Protein AF-Q06809-F1 (afdb_monomer)

Solvent-accessible surface area (backbone atoms only — not comparable to full-atom values): 8700 Å² total; per-residue (Å²): 127,87,72,60,79,66,65,78,68,75,71,48,54,34,44,22,28,33,60,46,56,66,65,49,50,54,52,46,66,70,62,35,82,47,78,56,95,78,33,30,30,42,96,77,25,42,32,38,72,55,97,50,28,38,37,38,25,66,36,66,69,62,54,54,40,42,74,76,67,45,78,57,97,74,68,74,50,72,67,58,52,50,56,10,70,77,20,52,36,21,40,40,42,60,62,70,50,61,28,48,83,75,75,40,62,64,88,44,23,84,33,50,62,39,41,37,38,38,36,33,71,44,82,94,79,40,72,49,75,46,80,46,79,45,49,69,50,78,85,56,72,63,63,61,54,53,25,59,77,69,74,95

Sequence (152 aa):
DPNADTDESPALLISASITDTDTVKVILQAFAEDVTDDIYTIGGNLCYIKDSILYISDNSNVIDSIINGEKPATALSADKVEIAKNNTMALYLEFNSNLSLYGIGDEYTETFESVYITSNILESNHTQMLLKVNMRDKERNSLSIIKSFLGL

Mean predicted aligned error: 15.55 Å

Secondary structure (DSSP, 8-state):
--------S---EEEEEES-HHHHHHHHHHH-SEEETTEEEETTEEEEEETTEEEEES-HHHHHHHHTTPPPSSPPPHHHHHHHHTSSEEEEE---S-GGGGTS-GGGTTTEEEEEEEEEEEGGGEEEEEEEEEESSTTS-HHHHHHHHHT-

Nearest PDB structures (foldseek):
  2p6s-assembly1_H  TM=3.116E-01  e=4.657E+00  Neisseria meningitidis MC58

Organism: Brachyspira hyodysenteriae (NCBI:txid159)

pLDDT: mean 70.02, std 13.59, range [37.56, 95.38]

Structure (mmCIF, N/CA/C/O backbone):
data_AF-Q06809-F1
#
_entry.id   AF-Q06809-F1
#
loop_
_atom_site.group_PDB
_atom_site.id
_atom_site.type_symbol
_atom_site.label_atom_id
_atom_site.label_alt_id
_atom_site.label_comp_id
_atom_site.label_asym_id
_atom_site.label_entity_id
_atom_site.label_seq_id
_atom_site.pdbx_PDB_ins_code
_atom_site.Cartn_x
_atom_site.Cartn_y
_atom_site.Cartn_z
_atom_site.occupancy
_atom_site.B_iso_or_equiv
_atom_site.auth_seq_id
_atom_site.auth_comp_id
_atom_site.auth_asym_id
_atom_site.auth_atom_id
_atom_site.pdbx_PDB_model_num
ATOM 1 N N . ASP A 1 1 ? 10.426 31.603 -14.608 1.00 40.44 1 ASP A N 1
ATOM 2 C CA . ASP A 1 1 ? 9.580 30.412 -14.616 1.00 40.44 1 ASP A CA 1
ATOM 3 C C . ASP A 1 1 ? 9.696 29.765 -13.246 1.00 40.44 1 ASP A C 1
ATOM 5 O O . ASP A 1 1 ? 10.775 29.272 -12.937 1.00 40.44 1 ASP A O 1
ATOM 9 N N . PRO A 1 2 ? 8.682 29.876 -12.376 1.00 37.56 2 PRO A N 1
ATOM 10 C CA . PRO A 1 2 ? 8.487 28.929 -11.298 1.00 37.56 2 PRO A CA 1
ATOM 11 C C . PRO A 1 2 ? 7.980 27.623 -11.927 1.00 37.56 2 PRO A C 1
ATOM 13 O O . PRO A 1 2 ? 6.836 27.234 -11.726 1.00 37.56 2 PRO A O 1
ATOM 16 N N . ASN A 1 3 ? 8.854 26.942 -12.669 1.00 45.47 3 ASN A N 1
ATOM 17 C CA . ASN A 1 3 ? 8.869 25.493 -12.582 1.00 45.47 3 ASN A CA 1
ATOM 18 C C . ASN A 1 3 ? 9.491 25.293 -11.204 1.00 45.47 3 ASN A C 1
ATOM 20 O O . ASN A 1 3 ? 10.702 25.389 -11.051 1.00 45.47 3 ASN A O 1
ATOM 24 N N . ALA A 1 4 ? 8.699 25.400 -10.134 1.00 44.47 4 ALA A N 1
ATOM 25 C CA . ALA A 1 4 ? 8.142 24.199 -9.550 1.00 44.47 4 ALA A CA 1
ATOM 26 C C . ALA A 1 4 ? 9.288 23.198 -9.568 1.00 44.47 4 ALA A C 1
ATOM 28 O O . ALA A 1 4 ? 9.487 22.510 -10.569 1.00 44.47 4 ALA A O 1
ATOM 29 N N . ASP A 1 5 ? 10.081 23.204 -8.495 1.00 42.12 5 ASP A N 1
ATOM 30 C CA . ASP A 1 5 ? 10.584 21.943 -7.980 1.00 42.12 5 ASP A CA 1
ATOM 31 C C . ASP A 1 5 ? 9.345 21.043 -7.945 1.00 42.12 5 ASP A C 1
ATOM 33 O O . ASP A 1 5 ? 8.563 21.052 -6.995 1.00 42.12 5 ASP A O 1
ATOM 37 N N . THR A 1 6 ? 9.050 20.385 -9.067 1.00 46.03 6 THR A N 1
ATOM 38 C CA . THR A 1 6 ? 8.335 19.133 -9.066 1.00 46.03 6 THR A CA 1
ATOM 39 C C . THR A 1 6 ? 9.253 18.317 -8.212 1.00 46.03 6 THR A C 1
ATOM 41 O O . THR A 1 6 ? 10.312 17.934 -8.699 1.00 46.03 6 THR A O 1
ATOM 44 N N . ASP A 1 7 ? 8.928 18.276 -6.923 1.00 46.81 7 ASP A N 1
ATOM 45 C CA . ASP A 1 7 ? 9.652 17.558 -5.899 1.00 46.81 7 ASP A CA 1
ATOM 46 C C . ASP A 1 7 ? 10.060 16.236 -6.547 1.00 46.81 7 ASP A C 1
ATOM 48 O O . ASP A 1 7 ? 9.205 15.407 -6.860 1.00 46.81 7 ASP A O 1
ATOM 52 N N . GLU A 1 8 ? 11.333 16.136 -6.956 1.00 50.59 8 GLU A N 1
ATOM 53 C CA . GLU A 1 8 ? 11.807 15.011 -7.774 1.00 50.59 8 GLU A CA 1
ATOM 54 C C . GLU A 1 8 ? 11.796 13.725 -6.946 1.00 50.59 8 GLU A C 1
ATOM 56 O O . GLU A 1 8 ? 11.998 12.634 -7.484 1.00 50.59 8 GLU A O 1
ATOM 61 N N . SER A 1 9 ? 11.531 13.865 -5.640 1.00 51.50 9 SER A N 1
ATOM 62 C CA . SER A 1 9 ? 11.059 12.821 -4.752 1.00 51.50 9 SER A CA 1
ATOM 63 C C . SER A 1 9 ? 10.025 11.978 -5.498 1.00 51.50 9 SER A C 1
ATOM 65 O O . SER A 1 9 ? 8.928 12.460 -5.803 1.00 51.50 9 SER A O 1
ATOM 67 N N . PRO A 1 10 ? 10.364 10.733 -5.873 1.00 54.19 10 PRO A N 1
ATOM 68 C CA . PRO A 1 10 ? 9.440 9.909 -6.621 1.00 54.19 10 PRO A CA 1
ATOM 69 C C . PRO A 1 10 ? 8.225 9.674 -5.737 1.00 54.19 10 PRO A C 1
ATOM 71 O O . PRO A 1 10 ? 8.335 8.953 -4.752 1.00 54.19 10 PRO A O 1
ATOM 74 N N . ALA A 1 11 ? 7.084 10.260 -6.107 1.00 63.84 11 ALA A N 1
ATOM 75 C CA . ALA A 1 11 ? 5.819 9.951 -5.462 1.00 63.84 11 ALA A CA 1
ATOM 76 C C . ALA A 1 11 ? 5.647 8.430 -5.493 1.00 63.84 11 ALA A C 1
ATOM 78 O O . ALA A 1 11 ? 5.500 7.823 -6.562 1.00 63.84 11 ALA A O 1
ATOM 79 N N . LEU A 1 12 ? 5.745 7.804 -4.328 1.00 69.06 12 LEU A N 1
ATOM 80 C CA . LEU A 1 12 ? 5.556 6.380 -4.193 1.00 69.06 12 LEU A CA 1
ATOM 81 C C . LEU A 1 12 ? 4.052 6.151 -4.235 1.00 69.06 12 LEU A C 1
ATOM 83 O O . LEU A 1 12 ? 3.317 6.695 -3.420 1.00 69.06 12 LEU A O 1
ATOM 87 N N . LEU A 1 13 ? 3.578 5.366 -5.199 1.00 73.44 13 LEU A N 1
ATOM 88 C CA . LEU A 1 13 ? 2.205 4.877 -5.210 1.00 73.44 13 LEU A CA 1
ATOM 89 C C . LEU A 1 13 ? 2.235 3.357 -5.198 1.00 73.44 13 LEU A C 1
ATOM 91 O O . LEU A 1 13 ? 2.610 2.702 -6.169 1.00 73.44 13 LEU A O 1
ATOM 95 N N . ILE A 1 14 ? 1.787 2.801 -4.088 1.00 74.50 14 ILE A N 1
ATOM 96 C CA . ILE A 1 14 ? 1.579 1.376 -3.902 1.00 74.50 14 ILE 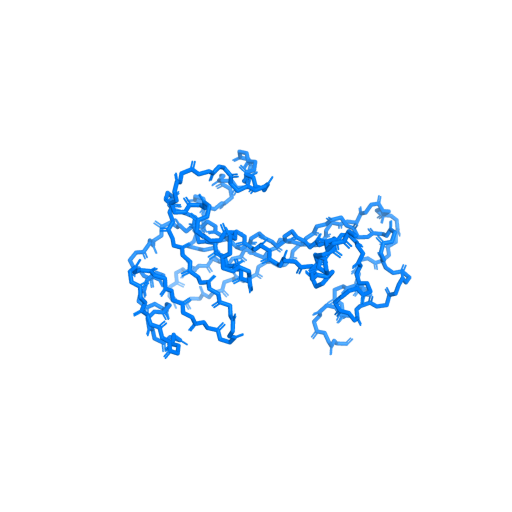A CA 1
ATOM 97 C C . ILE A 1 14 ? 0.084 1.125 -4.008 1.00 74.50 14 ILE A C 1
ATOM 99 O O . ILE A 1 14 ? -0.719 1.843 -3.418 1.00 74.50 14 ILE A O 1
ATOM 103 N N . SER A 1 15 ? -0.299 0.084 -4.740 1.00 73.19 15 SER A N 1
ATOM 104 C CA . SER A 1 15 ? -1.682 -0.383 -4.760 1.00 73.19 15 SER A CA 1
ATOM 105 C C . SER A 1 15 ? -1.727 -1.824 -4.291 1.00 73.19 15 SER A C 1
ATOM 107 O O . SER A 1 15 ? -0.902 -2.652 -4.655 1.00 73.19 15 SER A O 1
ATOM 109 N N . ALA A 1 16 ? -2.687 -2.140 -3.446 1.00 71.19 16 ALA A N 1
ATOM 110 C CA . ALA A 1 16 ? -2.827 -3.435 -2.834 1.00 71.19 16 ALA A CA 1
ATOM 111 C C . ALA A 1 16 ? -4.283 -3.819 -2.869 1.00 71.19 16 ALA A C 1
ATOM 113 O O . ALA A 1 16 ? -5.120 -3.092 -2.364 1.00 71.19 16 ALA A O 1
ATOM 114 N N . SER A 1 17 ? -4.619 -4.943 -3.468 1.00 71.06 17 SER A N 1
ATOM 115 C CA . SER A 1 17 ? -6.009 -5.351 -3.488 1.00 71.06 17 SER A CA 1
ATOM 116 C C . SER A 1 17 ? -6.344 -6.239 -2.293 1.00 71.06 17 SER A C 1
ATOM 118 O O . SER A 1 17 ? -5.505 -6.971 -1.767 1.00 71.06 17 SER A O 1
ATOM 120 N N . ILE A 1 18 ? -7.572 -6.077 -1.815 1.00 72.50 18 ILE A N 1
ATOM 121 C CA . ILE A 1 18 ? -8.069 -6.544 -0.531 1.00 72.50 18 ILE A CA 1
ATOM 122 C C . ILE A 1 18 ? -9.383 -7.274 -0.764 1.00 72.50 18 ILE A C 1
ATOM 124 O O . ILE A 1 18 ? -10.305 -6.714 -1.351 1.00 72.50 18 ILE A O 1
ATOM 128 N N . THR A 1 19 ? -9.513 -8.488 -0.241 1.00 72.06 19 THR A N 1
ATOM 129 C CA . THR A 1 19 ? -10.792 -9.219 -0.278 1.00 72.06 19 THR A CA 1
ATOM 130 C C . THR A 1 19 ? -11.657 -8.965 0.947 1.00 72.06 19 THR A C 1
ATOM 132 O O . THR A 1 19 ? -12.878 -8.930 0.822 1.00 72.06 19 THR A O 1
ATOM 135 N N . ASP A 1 20 ? -11.041 -8.731 2.106 1.00 74.88 20 ASP A N 1
ATOM 136 C CA . ASP A 1 20 ? -11.728 -8.394 3.353 1.00 74.88 20 ASP A CA 1
ATOM 137 C C . 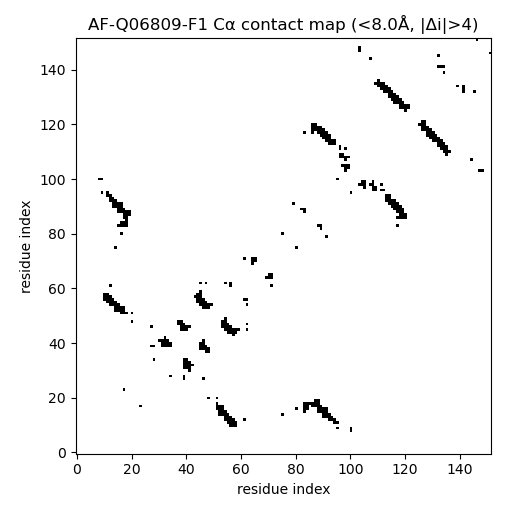ASP A 1 20 ? -11.403 -6.952 3.765 1.00 74.88 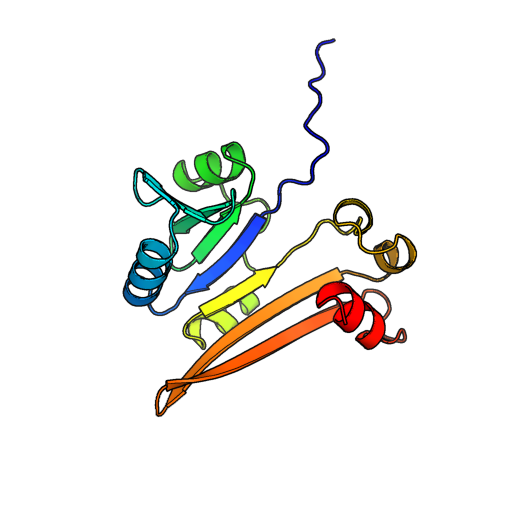20 ASP A C 1
ATOM 139 O O . ASP A 1 20 ? -10.453 -6.671 4.501 1.00 74.88 20 ASP A O 1
ATOM 143 N N . THR A 1 21 ? -12.172 -6.014 3.209 1.00 82.31 21 THR A N 1
ATOM 144 C CA . THR A 1 21 ? -11.978 -4.578 3.448 1.00 82.31 21 THR A CA 1
ATOM 145 C C . THR A 1 21 ? -12.143 -4.209 4.918 1.00 82.31 21 THR A C 1
ATOM 147 O O . THR A 1 21 ? -11.376 -3.385 5.411 1.00 82.31 21 THR A O 1
ATOM 150 N N . ASP A 1 22 ? -13.080 -4.831 5.631 1.00 85.94 22 ASP A N 1
ATOM 151 C CA . ASP A 1 22 ? -13.345 -4.507 7.032 1.00 85.94 22 ASP A CA 1
ATOM 152 C C . ASP A 1 22 ? -12.173 -4.931 7.922 1.00 85.94 22 ASP A C 1
ATOM 154 O O . ASP A 1 22 ? -11.690 -4.133 8.730 1.00 85.94 22 ASP A O 1
ATOM 158 N N . THR A 1 23 ? -11.638 -6.139 7.715 1.00 79.06 23 THR A N 1
ATOM 159 C CA . THR A 1 23 ? -10.441 -6.601 8.432 1.00 79.06 23 THR A CA 1
ATOM 160 C C . THR A 1 23 ? -9.243 -5.689 8.161 1.00 79.06 23 THR A C 1
ATOM 162 O O . THR A 1 23 ? -8.521 -5.329 9.093 1.00 79.06 23 THR A O 1
ATOM 165 N N . VAL A 1 24 ? -9.035 -5.248 6.915 1.00 78.31 24 VAL A N 1
ATOM 166 C CA . VAL A 1 24 ? -7.921 -4.335 6.611 1.00 78.31 24 VAL A CA 1
ATOM 167 C C . VAL A 1 24 ? -8.136 -2.949 7.217 1.00 78.31 24 VAL A C 1
ATOM 169 O O . VAL A 1 24 ? -7.188 -2.394 7.766 1.00 78.31 24 VAL A O 1
ATOM 172 N N . LYS A 1 25 ? -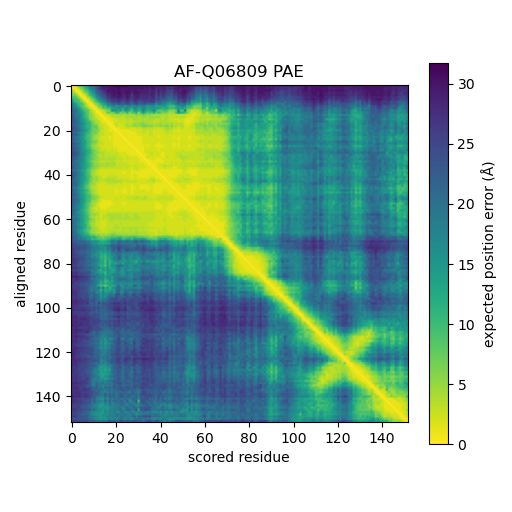9.359 -2.405 7.217 1.00 87.50 25 LYS A N 1
ATOM 173 C CA . LYS A 1 25 ? -9.659 -1.138 7.906 1.00 87.50 25 LYS A CA 1
ATOM 174 C C . LYS A 1 25 ? -9.348 -1.213 9.403 1.00 87.50 25 LYS A C 1
ATOM 176 O O . LYS A 1 25 ? -8.779 -0.269 9.941 1.00 87.50 25 LYS A O 1
ATOM 181 N N . VAL A 1 26 ? -9.647 -2.335 10.068 1.00 83.12 26 VAL A N 1
ATOM 182 C CA . VAL A 1 26 ? -9.284 -2.552 11.484 1.00 83.12 26 VAL A CA 1
ATOM 183 C C . VAL A 1 26 ? -7.767 -2.524 11.683 1.00 83.12 26 VAL A C 1
ATOM 185 O O . VAL A 1 26 ? -7.284 -1.900 12.627 1.00 83.12 26 VAL A O 1
ATOM 188 N N . ILE A 1 27 ? -7.010 -3.161 10.786 1.00 78.12 27 ILE A N 1
ATOM 189 C CA . ILE A 1 27 ? -5.542 -3.157 10.819 1.00 78.12 27 ILE A CA 1
ATOM 190 C C . ILE A 1 27 ? -5.002 -1.735 10.622 1.00 78.12 27 ILE A C 1
ATOM 192 O O . ILE A 1 27 ? -4.198 -1.276 11.430 1.00 78.12 27 ILE A O 1
ATOM 196 N N . LEU A 1 28 ? -5.462 -1.021 9.591 1.00 85.62 28 LEU A N 1
ATOM 197 C CA . LEU A 1 28 ? -5.033 0.352 9.316 1.00 85.62 28 LEU A CA 1
ATOM 198 C C . LEU A 1 28 ? -5.339 1.271 10.496 1.00 85.62 28 LEU A C 1
ATOM 200 O O . LEU A 1 28 ? -4.459 1.994 10.946 1.00 85.62 28 LEU A O 1
ATOM 204 N N . GLN A 1 29 ? -6.542 1.177 11.062 1.00 89.38 29 GLN A N 1
ATOM 205 C CA . GLN A 1 29 ? -6.941 1.959 12.229 1.00 89.38 29 GLN A CA 1
ATOM 206 C C . GLN A 1 29 ? -6.040 1.715 13.447 1.00 89.38 29 GLN A C 1
ATOM 208 O O . GLN A 1 29 ? -5.832 2.632 14.238 1.00 89.38 29 GLN A O 1
ATOM 213 N N . ALA A 1 30 ? -5.522 0.495 13.616 1.00 85.25 30 ALA A N 1
ATOM 214 C CA . ALA A 1 30 ? -4.630 0.149 14.720 1.00 85.25 30 ALA A CA 1
ATOM 215 C C . ALA A 1 30 ? -3.198 0.680 14.531 1.00 85.25 30 ALA A C 1
ATOM 217 O O . ALA A 1 30 ? -2.520 0.941 15.524 1.00 85.25 30 ALA A O 1
ATOM 218 N N . PHE A 1 31 ? -2.737 0.823 13.284 1.00 85.44 31 PHE A N 1
ATOM 219 C CA . PHE A 1 31 ? -1.394 1.315 12.953 1.00 85.44 31 PHE A CA 1
ATOM 220 C C . PHE A 1 31 ? -1.338 2.814 12.631 1.00 85.44 31 PHE A C 1
ATOM 222 O O . PHE A 1 31 ? -0.244 3.373 12.591 1.00 85.44 31 PHE A O 1
ATOM 229 N N . ALA A 1 32 ? -2.484 3.451 12.387 1.00 92.00 32 ALA A N 1
ATOM 230 C CA . ALA A 1 32 ? -2.565 4.848 11.991 1.00 92.00 32 ALA A CA 1
ATOM 231 C C . ALA A 1 32 ? -2.101 5.808 13.093 1.00 92.00 32 ALA A C 1
ATOM 233 O O . ALA A 1 32 ? -2.517 5.716 14.248 1.00 92.00 32 ALA A O 1
ATOM 234 N N . GLU A 1 33 ? -1.276 6.771 12.695 1.00 94.44 33 GLU A N 1
ATOM 235 C CA . GLU A 1 33 ? -0.897 7.944 13.483 1.00 94.44 33 GLU A CA 1
ATOM 236 C C . GLU A 1 33 ? -2.023 8.990 13.487 1.00 94.44 33 GLU A C 1
ATOM 238 O O . GLU A 1 33 ? -2.249 9.648 14.501 1.00 94.44 33 GLU A O 1
ATOM 243 N N . ASP A 1 34 ? -2.742 9.109 12.366 1.00 95.06 34 ASP A N 1
ATOM 244 C CA . ASP A 1 34 ? -3.904 9.981 12.185 1.00 95.06 34 ASP A CA 1
ATOM 245 C C . ASP A 1 34 ? -4.907 9.363 11.198 1.00 95.06 34 ASP A C 1
ATOM 247 O O . ASP A 1 34 ? -4.518 8.592 10.313 1.00 95.06 34 ASP A O 1
ATOM 251 N N . VAL A 1 35 ? -6.192 9.703 11.351 1.00 95.38 35 VAL A N 1
ATOM 252 C CA . VAL A 1 35 ? -7.261 9.280 10.437 1.00 95.38 35 VAL A CA 1
ATOM 253 C C . VAL A 1 35 ? -8.189 10.450 10.120 1.00 95.38 35 VAL A C 1
ATOM 255 O O . VAL A 1 35 ? -8.835 10.990 11.018 1.00 95.38 35 VAL A O 1
ATOM 258 N N . THR A 1 36 ? -8.320 10.775 8.833 1.00 94.25 36 THR A N 1
ATOM 259 C CA . THR A 1 36 ? -9.208 11.830 8.320 1.00 94.25 36 THR A CA 1
ATOM 260 C C . THR A 1 36 ? -9.975 11.303 7.106 1.00 94.25 36 THR A C 1
ATOM 262 O O . THR A 1 36 ? -9.357 10.861 6.149 1.00 94.25 36 THR A O 1
ATOM 265 N N . ASP A 1 37 ? -11.313 11.326 7.132 1.00 90.31 37 ASP A N 1
ATOM 266 C CA . ASP A 1 37 ? -12.181 10.926 6.004 1.00 90.31 37 ASP A CA 1
ATOM 267 C C . ASP A 1 37 ? -11.838 9.557 5.360 1.00 90.31 37 ASP A C 1
ATOM 269 O O . ASP A 1 37 ? -11.769 9.427 4.140 1.00 90.31 37 ASP A O 1
ATOM 273 N N . ASP A 1 38 ? -11.623 8.519 6.180 1.00 91.38 38 ASP A N 1
ATOM 274 C CA . ASP A 1 38 ? -11.164 7.171 5.769 1.00 91.38 38 ASP A CA 1
ATOM 275 C C . ASP A 1 38 ? -9.737 7.114 5.169 1.00 91.38 38 ASP A C 1
ATOM 277 O O . ASP A 1 38 ? -9.323 6.076 4.641 1.00 91.38 38 ASP A O 1
ATOM 281 N N . ILE A 1 39 ? -8.961 8.195 5.271 1.00 95.19 39 ILE A N 1
ATOM 282 C CA . ILE A 1 39 ? -7.532 8.229 4.947 1.00 95.19 39 ILE A CA 1
ATOM 283 C C . ILE A 1 39 ? -6.739 7.993 6.231 1.00 95.19 39 ILE A C 1
ATOM 285 O O . ILE A 1 39 ? -6.887 8.730 7.205 1.00 95.19 39 ILE A O 1
ATOM 289 N N . TYR A 1 40 ? -5.884 6.974 6.227 1.00 94.81 40 TYR A N 1
ATOM 290 C CA . TYR A 1 40 ? -5.052 6.586 7.364 1.00 94.81 40 TYR A CA 1
ATOM 291 C C . TYR A 1 40 ? -3.606 7.016 7.116 1.00 94.81 40 TYR A C 1
ATOM 293 O O . TYR A 1 40 ? -3.034 6.659 6.088 1.00 94.81 40 TYR A O 1
ATOM 301 N N . THR A 1 41 ? -2.986 7.727 8.052 1.00 94.31 41 THR A N 1
ATOM 302 C CA . THR A 1 41 ? -1.568 8.110 7.955 1.00 94.31 41 THR A CA 1
ATOM 303 C C . THR A 1 41 ? -0.707 7.123 8.733 1.00 94.31 41 THR A C 1
ATOM 305 O O . THR A 1 41 ? -0.914 6.949 9.931 1.00 94.31 41 THR A O 1
ATOM 308 N N . ILE A 1 42 ? 0.253 6.465 8.079 1.00 88.88 42 ILE A N 1
ATOM 309 C CA . ILE A 1 42 ? 1.153 5.475 8.693 1.00 88.88 42 ILE A CA 1
ATOM 310 C C . ILE A 1 42 ? 2.583 5.753 8.226 1.00 88.88 42 ILE A C 1
ATOM 312 O O . ILE A 1 42 ? 2.887 5.611 7.039 1.00 88.88 42 ILE A O 1
ATOM 316 N N . GLY A 1 43 ? 3.476 6.144 9.141 1.00 86.25 43 GLY A N 1
ATOM 317 C CA . GLY A 1 43 ? 4.883 6.394 8.821 1.00 86.25 43 GLY A CA 1
ATOM 318 C C . GLY A 1 43 ? 5.070 7.433 7.713 1.00 86.25 43 GLY A C 1
ATOM 319 O O . GLY A 1 43 ? 5.881 7.223 6.814 1.00 86.25 43 GLY A O 1
ATOM 320 N N . GLY A 1 44 ? 4.263 8.498 7.723 1.00 85.88 44 GLY A N 1
ATOM 321 C CA . GLY A 1 44 ? 4.263 9.549 6.697 1.00 85.88 44 GLY A CA 1
ATOM 322 C C . GLY A 1 44 ? 3.578 9.195 5.371 1.00 85.88 44 GLY A C 1
ATOM 323 O O . GLY A 1 44 ? 3.492 10.054 4.501 1.00 85.88 44 GLY A O 1
ATOM 324 N N . ASN A 1 45 ? 3.062 7.973 5.207 1.00 89.62 45 ASN A N 1
ATOM 325 C CA . ASN A 1 45 ? 2.309 7.572 4.019 1.00 89.62 45 ASN A CA 1
ATOM 326 C C . ASN A 1 45 ? 0.803 7.645 4.277 1.00 89.62 45 ASN A C 1
ATOM 328 O O . ASN A 1 45 ? 0.319 7.220 5.325 1.00 89.62 45 ASN A O 1
ATOM 332 N N . LEU A 1 46 ? 0.060 8.114 3.285 1.00 91.75 46 LEU A N 1
ATOM 333 C CA . LEU A 1 46 ? -1.393 8.142 3.247 1.00 91.75 46 LEU A CA 1
ATOM 334 C C . LEU A 1 46 ? -1.925 6.836 2.660 1.00 91.75 46 LEU A C 1
ATOM 336 O O . LEU A 1 46 ? -1.549 6.437 1.560 1.00 91.75 46 LEU A O 1
ATOM 340 N N . CYS A 1 47 ? -2.826 6.188 3.385 1.00 91.00 47 CYS A N 1
ATOM 341 C CA . CYS A 1 47 ? -3.455 4.927 3.024 1.00 91.00 47 CYS A CA 1
ATOM 342 C C . CYS A 1 47 ? -4.954 5.146 2.804 1.00 91.00 47 CYS A C 1
ATOM 344 O O . CYS A 1 47 ? -5.632 5.668 3.685 1.00 91.00 47 CYS A O 1
ATOM 346 N N . TYR A 1 48 ? -5.493 4.712 1.667 1.00 91.31 48 TYR A N 1
ATOM 347 C CA . TYR A 1 48 ? -6.905 4.892 1.321 1.00 91.31 48 TYR A CA 1
ATOM 348 C C . TYR A 1 48 ? -7.456 3.671 0.584 1.00 91.31 48 TYR A C 1
ATOM 350 O O . TYR A 1 48 ? -6.811 3.163 -0.330 1.00 91.31 48 TYR A O 1
ATOM 358 N N . ILE A 1 49 ? -8.649 3.192 0.953 1.00 88.12 49 ILE A N 1
ATOM 359 C CA . ILE A 1 49 ? -9.274 2.026 0.310 1.00 88.12 49 ILE A CA 1
ATOM 360 C C . ILE A 1 49 ? -10.424 2.464 -0.594 1.0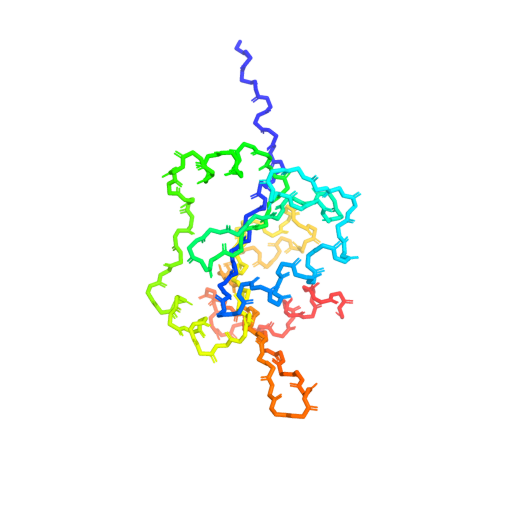0 88.12 49 ILE A C 1
ATOM 362 O O . ILE A 1 49 ? -11.387 3.072 -0.132 1.00 88.12 49 ILE A O 1
ATOM 366 N N . LYS A 1 50 ? -10.375 2.056 -1.865 1.00 85.00 50 LYS A N 1
ATOM 367 C CA . LYS A 1 50 ? -11.449 2.243 -2.846 1.00 85.00 50 LYS A CA 1
ATOM 368 C C . LYS A 1 50 ? -11.565 1.030 -3.759 1.00 85.00 50 LYS A C 1
ATOM 370 O O . LYS A 1 50 ? -10.559 0.522 -4.241 1.00 85.00 50 LYS A O 1
ATOM 375 N N . ASP A 1 51 ? -12.792 0.564 -3.989 1.00 79.19 51 ASP A N 1
ATOM 376 C CA . ASP A 1 51 ? -13.099 -0.574 -4.870 1.00 79.19 51 ASP A CA 1
ATOM 377 C C . ASP A 1 51 ? -12.264 -1.834 -4.567 1.00 79.19 51 ASP A C 1
ATOM 379 O O . ASP A 1 51 ? -11.745 -2.487 -5.472 1.00 79.19 51 ASP A O 1
ATOM 383 N N . SER A 1 52 ? -12.109 -2.165 -3.277 1.00 76.00 52 SER A N 1
ATOM 384 C CA . SER A 1 52 ? -11.281 -3.291 -2.812 1.00 76.00 52 SER A CA 1
ATOM 385 C C . SER A 1 52 ? -9.787 -3.155 -3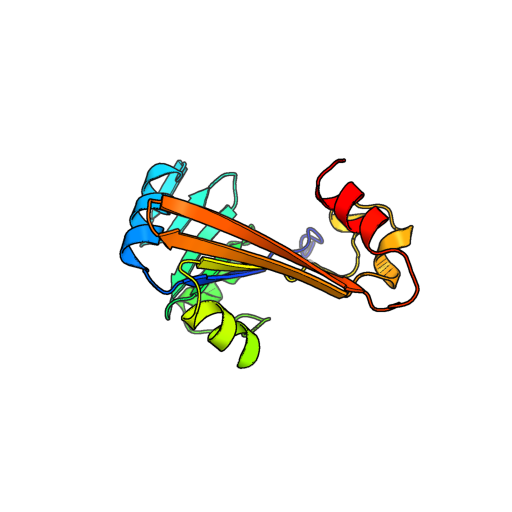.150 1.00 76.00 52 SER A C 1
ATOM 387 O O . SER A 1 52 ? -9.063 -4.151 -3.180 1.00 76.00 52 SER A O 1
ATOM 389 N N . ILE A 1 53 ? -9.312 -1.930 -3.385 1.00 79.25 53 ILE A N 1
ATOM 390 C CA . ILE A 1 53 ? -7.903 -1.573 -3.562 1.00 79.25 53 ILE A CA 1
ATOM 391 C C . ILE A 1 53 ? -7.498 -0.578 -2.470 1.00 79.25 53 ILE A C 1
ATOM 393 O O . ILE A 1 53 ? -8.051 0.512 -2.383 1.00 79.25 53 ILE A O 1
ATOM 397 N N . LEU A 1 54 ? -6.525 -0.942 -1.645 1.00 83.06 54 LEU A N 1
ATOM 398 C CA . LEU A 1 54 ? -5.741 -0.047 -0.807 1.00 83.06 54 LEU A CA 1
ATOM 399 C C . LEU A 1 54 ? -4.672 0.647 -1.644 1.00 83.06 54 LEU A C 1
ATOM 401 O O . LEU A 1 54 ? -3.804 0.003 -2.220 1.00 83.06 54 LEU A O 1
ATOM 405 N N . TYR A 1 55 ? -4.711 1.964 -1.659 1.00 84.31 55 TYR A N 1
ATOM 406 C CA . TYR A 1 55 ? -3.670 2.828 -2.180 1.00 84.31 55 TYR A CA 1
ATOM 407 C C . TYR A 1 55 ? -2.831 3.335 -1.016 1.00 84.31 55 TYR A C 1
ATOM 409 O O . TYR A 1 55 ? -3.391 3.737 -0.000 1.00 84.31 55 TYR A O 1
ATOM 417 N N . ILE A 1 56 ? -1.511 3.306 -1.157 1.00 85.62 56 ILE A N 1
ATOM 418 C CA . ILE A 1 56 ? -0.565 3.867 -0.194 1.00 85.62 56 ILE A CA 1
ATOM 419 C C . ILE A 1 56 ? 0.324 4.833 -0.963 1.00 85.62 56 ILE A C 1
ATOM 421 O O . ILE A 1 56 ? 0.936 4.435 -1.956 1.00 85.62 56 ILE A O 1
ATOM 425 N N . SER A 1 57 ? 0.378 6.088 -0.534 1.00 84.56 57 SER A N 1
ATOM 426 C CA . SER A 1 57 ? 1.241 7.083 -1.157 1.00 84.56 57 SER A CA 1
ATOM 427 C C . SER A 1 57 ? 1.798 8.084 -0.163 1.00 84.56 57 SER A C 1
ATOM 429 O O . SER A 1 57 ? 1.122 8.465 0.783 1.00 84.56 57 SER A O 1
ATOM 431 N N . ASP A 1 58 ? 3.020 8.538 -0.402 1.00 82.44 58 ASP A N 1
ATOM 432 C CA . ASP A 1 58 ? 3.641 9.663 0.301 1.00 82.44 58 ASP A CA 1
ATOM 433 C C . ASP A 1 58 ? 3.216 11.029 -0.272 1.00 82.44 58 ASP A C 1
ATOM 435 O O . ASP A 1 58 ? 3.510 12.070 0.314 1.00 82.44 58 ASP A O 1
ATOM 439 N N . ASN A 1 59 ? 2.489 11.045 -1.396 1.00 85.25 59 ASN A N 1
ATOM 440 C CA . ASN A 1 59 ? 2.058 12.258 -2.077 1.00 85.25 59 ASN A CA 1
ATOM 441 C C . ASN A 1 59 ? 0.540 12.457 -1.964 1.00 85.25 59 ASN A C 1
ATOM 443 O O . ASN A 1 59 ? -0.254 11.742 -2.583 1.00 85.25 59 ASN A O 1
ATOM 447 N N . SER A 1 60 ? 0.130 13.487 -1.220 1.00 87.12 60 SER A N 1
ATOM 448 C CA . SER A 1 60 ? -1.283 13.813 -0.990 1.00 87.12 60 SER A CA 1
ATOM 449 C C . SER A 1 60 ? -2.067 14.083 -2.269 1.00 87.12 60 SER A C 1
ATOM 451 O O . SER A 1 60 ? -3.201 13.630 -2.385 1.00 87.12 60 SER A O 1
ATOM 453 N N . ASN A 1 61 ? -1.455 14.729 -3.267 1.00 86.12 61 ASN A N 1
ATOM 454 C CA . ASN A 1 61 ? -2.137 15.042 -4.524 1.00 86.12 61 ASN A CA 1
ATOM 455 C C . ASN A 1 61 ? -2.559 13.765 -5.266 1.00 86.12 61 ASN A C 1
ATOM 457 O O . ASN A 1 61 ? -3.600 13.741 -5.915 1.00 86.12 61 ASN A O 1
ATOM 461 N N . VAL A 1 62 ? -1.772 12.688 -5.150 1.00 83.31 62 VAL A N 1
ATOM 462 C CA . VAL A 1 62 ? -2.095 11.393 -5.764 1.00 83.31 62 VAL A CA 1
ATOM 463 C C . VAL A 1 62 ? -3.318 10.771 -5.089 1.00 83.31 62 VAL A C 1
ATOM 465 O O . VAL A 1 62 ? -4.214 10.278 -5.776 1.00 83.31 62 VAL A O 1
ATOM 468 N N . ILE A 1 63 ? -3.381 10.819 -3.755 1.00 87.50 63 ILE A N 1
ATOM 469 C CA . ILE A 1 63 ? -4.530 10.312 -2.994 1.00 87.50 63 ILE A CA 1
ATOM 470 C C . ILE A 1 63 ? -5.789 11.135 -3.280 1.00 87.50 63 ILE A C 1
ATOM 472 O O . ILE A 1 63 ? -6.835 10.555 -3.581 1.00 87.50 63 ILE A O 1
ATOM 476 N N . ASP A 1 64 ? -5.684 12.463 -3.288 1.00 88.50 64 ASP A N 1
ATOM 477 C CA . ASP A 1 64 ? -6.801 13.366 -3.579 1.00 88.50 64 ASP A CA 1
ATOM 478 C C . ASP A 1 64 ? -7.380 13.127 -4.981 1.00 88.50 64 ASP A C 1
ATOM 480 O O . ASP A 1 64 ? -8.600 13.062 -5.157 1.00 88.50 64 ASP A O 1
ATOM 484 N N . SER A 1 65 ? -6.526 12.922 -5.988 1.00 86.06 65 SER A N 1
ATOM 485 C CA . SER A 1 65 ? -6.946 12.532 -7.339 1.00 86.06 65 SER A CA 1
ATOM 486 C C . SER A 1 65 ? -7.777 11.241 -7.336 1.00 86.06 65 SER A C 1
ATOM 488 O O . SER A 1 65 ? -8.853 11.187 -7.941 1.00 86.06 65 SER A O 1
ATOM 490 N N . ILE A 1 66 ? -7.334 10.204 -6.615 1.00 84.62 66 ILE A N 1
ATOM 491 C CA . ILE A 1 66 ? -8.036 8.910 -6.540 1.00 84.62 66 ILE A CA 1
ATOM 492 C C . ILE A 1 66 ? -9.400 9.063 -5.857 1.00 84.62 66 ILE A C 1
ATOM 494 O O . ILE A 1 66 ? -10.398 8.502 -6.335 1.00 84.62 66 ILE A O 1
ATOM 498 N N . ILE A 1 67 ? -9.468 9.834 -4.768 1.00 88.19 67 ILE A N 1
ATOM 499 C CA . ILE A 1 67 ? -10.717 10.153 -4.060 1.00 88.19 67 ILE A CA 1
ATOM 500 C C . ILE A 1 67 ? -11.704 10.812 -5.027 1.00 88.19 67 ILE A C 1
ATOM 502 O O . ILE A 1 67 ? -12.837 10.343 -5.166 1.00 88.19 67 ILE A O 1
ATOM 506 N N . ASN A 1 68 ? -11.233 11.798 -5.794 1.00 89.06 68 ASN A N 1
ATOM 507 C CA . ASN A 1 68 ? -12.019 12.537 -6.783 1.00 89.06 68 ASN A CA 1
ATOM 508 C C . ASN A 1 68 ? -12.378 11.732 -8.048 1.00 89.06 68 ASN A C 1
ATOM 510 O O . ASN A 1 68 ? -13.033 12.251 -8.952 1.00 89.06 68 ASN A O 1
ATOM 514 N N . GLY A 1 69 ? -12.019 10.445 -8.107 1.00 79.38 69 GLY A N 1
ATOM 515 C CA . GLY A 1 69 ? -12.422 9.541 -9.185 1.00 79.38 69 GLY A CA 1
ATOM 516 C C . GLY A 1 69 ? -11.459 9.492 -10.363 1.00 79.38 69 GLY A C 1
ATOM 517 O O . GLY A 1 69 ? -11.759 8.816 -11.349 1.00 79.38 69 GLY A O 1
ATOM 518 N N . GLU A 1 70 ? -10.305 10.152 -10.272 1.00 79.38 70 GLU A N 1
ATOM 519 C CA . GLU A 1 70 ? -9.261 10.005 -11.276 1.00 79.38 70 GLU A CA 1
ATOM 520 C C . GLU A 1 70 ? -8.667 8.597 -11.213 1.00 79.38 70 GLU A C 1
ATOM 522 O O . GLU A 1 70 ? -8.521 7.982 -10.153 1.00 79.38 70 GLU A O 1
ATOM 527 N N . LYS A 1 71 ? -8.344 8.054 -12.388 1.00 67.56 71 LYS A N 1
ATOM 528 C CA . LYS A 1 71 ? -7.712 6.744 -12.484 1.00 67.56 71 LYS A CA 1
ATOM 529 C C . LYS A 1 71 ? -6.274 6.879 -11.962 1.00 67.56 71 LYS A C 1
ATOM 531 O O . LYS A 1 71 ? -5.539 7.694 -12.521 1.00 67.56 71 LYS A O 1
ATOM 536 N N . PRO A 1 72 ? -5.846 6.086 -10.963 1.00 64.00 72 PRO A N 1
ATOM 537 C CA . PRO A 1 72 ? -4.451 6.083 -10.540 1.00 64.00 72 PRO A CA 1
ATOM 538 C C . PRO A 1 72 ? -3.560 5.775 -11.746 1.00 64.00 72 PRO A C 1
ATOM 540 O O . PRO A 1 72 ? -3.948 4.992 -12.622 1.00 64.00 72 PRO A O 1
ATOM 543 N N . ALA A 1 73 ? -2.372 6.385 -11.793 1.00 57.62 73 ALA A N 1
ATOM 544 C CA . ALA A 1 73 ? -1.434 6.232 -12.910 1.00 57.62 73 ALA A CA 1
ATOM 545 C C . ALA A 1 73 ? -1.186 4.750 -13.259 1.00 57.62 73 ALA A C 1
ATOM 547 O O . ALA A 1 73 ? -1.071 4.389 -14.431 1.00 57.62 73 ALA A O 1
ATOM 548 N N . THR A 1 74 ? -1.213 3.882 -12.247 1.00 53.75 74 THR A N 1
ATOM 549 C CA . THR A 1 74 ? -1.119 2.429 -12.356 1.00 53.75 74 THR A CA 1
ATOM 550 C C . THR A 1 74 ? -2.456 1.788 -11.980 1.00 53.75 74 THR A C 1
ATOM 552 O O . THR A 1 74 ? -2.713 1.403 -10.842 1.00 53.75 74 THR A O 1
ATOM 555 N N . ALA A 1 75 ? -3.360 1.638 -12.951 1.00 55.12 75 ALA A N 1
ATOM 556 C CA . ALA A 1 75 ? -4.460 0.700 -12.748 1.00 55.12 75 ALA A CA 1
ATOM 557 C C . ALA A 1 75 ? -3.892 -0.718 -12.693 1.00 55.12 75 ALA A C 1
ATOM 559 O O . ALA A 1 75 ? -3.187 -1.142 -13.613 1.00 55.12 75 ALA A O 1
ATOM 560 N N . LEU A 1 76 ? -4.218 -1.453 -11.630 1.00 59.47 76 LEU A N 1
ATOM 561 C CA . LEU A 1 76 ? -3.927 -2.877 -11.554 1.00 59.47 76 LEU A CA 1
ATOM 562 C C . LEU A 1 76 ? -4.499 -3.562 -12.801 1.00 59.47 76 LEU A C 1
ATOM 564 O O . LEU A 1 76 ? -5.685 -3.435 -13.116 1.00 59.47 76 LEU A O 1
ATOM 568 N N . SER A 1 77 ? -3.641 -4.261 -13.537 1.00 64.38 77 SER A N 1
ATOM 569 C CA . SER A 1 77 ? -4.059 -5.089 -14.661 1.00 64.38 77 SER A CA 1
ATOM 570 C C . SER A 1 77 ? -4.984 -6.214 -14.175 1.00 64.38 77 SER A C 1
ATOM 572 O O . SER A 1 77 ? -5.027 -6.539 -12.986 1.00 64.38 77 SER A O 1
ATOM 574 N N . ALA A 1 78 ? -5.777 -6.793 -15.080 1.00 66.69 78 ALA A N 1
ATOM 575 C CA . ALA A 1 78 ? -6.813 -7.765 -14.714 1.00 66.69 78 ALA A CA 1
ATOM 576 C C . ALA A 1 78 ? -6.263 -8.985 -13.946 1.00 66.69 78 ALA A C 1
ATOM 578 O O . ALA A 1 78 ? -6.912 -9.471 -13.025 1.00 66.69 78 ALA A O 1
ATOM 579 N N . ASP A 1 79 ? -5.048 -9.424 -14.275 1.00 65.31 79 ASP A N 1
ATOM 580 C CA . ASP A 1 79 ? -4.308 -10.472 -13.569 1.00 65.31 79 ASP A CA 1
ATOM 581 C C . ASP A 1 79 ? -3.937 -10.064 -12.134 1.00 65.31 79 ASP A C 1
ATOM 583 O O . ASP A 1 79 ? -4.068 -10.866 -11.212 1.00 65.31 79 ASP A O 1
ATOM 587 N N . LYS A 1 80 ? -3.539 -8.804 -11.910 1.00 63.38 80 LYS A N 1
ATOM 588 C CA . LYS A 1 80 ? -3.267 -8.277 -10.563 1.00 63.38 80 LYS A CA 1
ATOM 589 C C . LYS A 1 80 ? -4.554 -8.222 -9.729 1.00 63.38 80 LYS A C 1
ATOM 591 O O . LYS A 1 80 ? -4.549 -8.617 -8.569 1.00 63.38 80 LYS A O 1
ATOM 596 N N . VAL A 1 81 ? -5.678 -7.822 -10.326 1.00 63.47 81 VAL A N 1
ATOM 597 C CA . VAL A 1 81 ? -6.992 -7.860 -9.654 1.00 63.47 81 VAL A CA 1
ATOM 598 C C . VAL A 1 81 ? -7.409 -9.299 -9.317 1.00 63.47 81 VAL A C 1
ATOM 600 O O . VAL A 1 81 ? -7.957 -9.550 -8.247 1.00 63.47 81 VAL A O 1
ATOM 603 N N . GLU A 1 82 ? -7.155 -10.262 -10.206 1.00 66.62 82 GLU A N 1
ATOM 604 C CA . GLU A 1 82 ? -7.482 -11.674 -9.975 1.00 66.62 82 GLU A CA 1
ATOM 605 C C . GLU A 1 82 ? -6.640 -12.302 -8.862 1.00 66.62 82 GLU A C 1
ATOM 607 O O . GLU A 1 82 ? -7.191 -12.969 -7.987 1.00 66.62 82 GLU A O 1
ATOM 612 N N . ILE A 1 83 ? -5.322 -12.068 -8.854 1.00 62.94 83 ILE A N 1
ATOM 613 C CA . ILE A 1 83 ? -4.450 -12.537 -7.767 1.00 62.94 83 ILE A CA 1
ATOM 614 C C . ILE A 1 83 ? -5.004 -12.041 -6.437 1.00 62.94 83 ILE A C 1
ATOM 616 O O . ILE A 1 83 ? -5.122 -12.812 -5.488 1.00 62.94 83 ILE A O 1
ATOM 620 N N . ALA A 1 84 ? -5.409 -10.784 -6.378 1.00 59.09 84 ALA A N 1
ATOM 621 C CA . ALA A 1 84 ? -5.912 -10.238 -5.146 1.00 59.09 84 ALA A CA 1
ATOM 622 C C . ALA A 1 84 ? -7.258 -10.799 -4.706 1.00 59.09 84 ALA A C 1
ATOM 624 O O . ALA A 1 84 ? -7.423 -11.053 -3.524 1.00 59.09 84 ALA A O 1
ATOM 625 N N . LYS A 1 85 ? -8.177 -11.109 -5.629 1.00 63.66 85 LYS A N 1
ATOM 626 C CA . LYS A 1 85 ? -9.426 -11.821 -5.298 1.00 63.66 85 LYS A CA 1
ATOM 627 C C . LYS A 1 85 ? -9.195 -13.177 -4.625 1.00 63.66 85 LYS A C 1
ATOM 629 O O . LYS A 1 85 ? -10.079 -13.663 -3.927 1.00 63.66 85 LYS A O 1
ATOM 634 N N . ASN A 1 86 ? -8.027 -13.777 -4.837 1.00 66.12 86 ASN A N 1
ATOM 635 C CA . ASN A 1 86 ? -7.650 -15.069 -4.273 1.00 66.12 86 ASN A CA 1
ATOM 636 C C . ASN A 1 86 ? -6.837 -14.956 -2.968 1.00 66.12 86 ASN A C 1
ATOM 638 O O . ASN A 1 86 ? -6.401 -15.981 -2.447 1.00 66.12 86 ASN A O 1
ATOM 642 N N . ASN A 1 87 ? -6.600 -13.745 -2.449 1.00 58.84 87 ASN A N 1
ATOM 643 C CA . ASN A 1 87 ? -5.800 -13.500 -1.246 1.00 58.84 87 ASN A CA 1
ATOM 644 C C . ASN A 1 87 ? -6.521 -12.532 -0.301 1.00 58.84 87 ASN A C 1
ATOM 646 O O . ASN A 1 87 ? -7.239 -11.640 -0.745 1.00 58.84 87 ASN A O 1
ATOM 650 N N . THR A 1 88 ? -6.300 -12.648 1.013 1.00 61.34 88 THR A N 1
ATOM 651 C CA . THR A 1 88 ? -6.830 -11.657 1.972 1.00 61.34 88 THR A CA 1
ATOM 652 C C . THR A 1 88 ? -6.318 -10.249 1.656 1.00 61.34 88 THR A C 1
ATOM 654 O O . THR A 1 88 ? -7.085 -9.284 1.665 1.00 61.34 88 THR A O 1
ATOM 657 N N . MET A 1 89 ? -5.028 -10.151 1.318 1.00 59.94 89 MET A N 1
ATOM 658 C CA . MET A 1 89 ? -4.361 -8.910 0.942 1.00 59.94 89 MET A CA 1
ATOM 659 C C . MET A 1 89 ? -3.207 -9.191 -0.026 1.00 59.94 89 MET A C 1
ATOM 661 O O . MET A 1 89 ? -2.237 -9.863 0.319 1.00 59.94 89 MET A O 1
ATOM 665 N N . ALA A 1 90 ? -3.258 -8.627 -1.226 1.00 61.75 90 ALA A N 1
ATOM 666 C CA . ALA A 1 90 ? -2.155 -8.676 -2.177 1.00 61.75 90 ALA A CA 1
ATOM 667 C C . ALA A 1 90 ? -1.608 -7.268 -2.415 1.00 61.75 90 ALA A C 1
ATOM 669 O O . ALA A 1 90 ? -2.319 -6.420 -2.939 1.00 61.75 90 ALA A O 1
ATOM 670 N N . LEU A 1 91 ? -0.354 -7.016 -2.036 1.00 58.81 91 LEU A N 1
ATOM 671 C CA . LEU A 1 91 ? 0.369 -5.767 -2.276 1.00 58.81 91 LEU A CA 1
ATOM 672 C C . LEU A 1 91 ? 1.085 -5.813 -3.638 1.00 58.81 91 LEU A C 1
ATOM 674 O O . LEU A 1 91 ? 1.876 -6.711 -3.937 1.00 58.81 91 LEU A O 1
ATOM 678 N N . TYR A 1 92 ? 0.865 -4.792 -4.455 1.00 56.84 92 TYR A N 1
ATOM 679 C CA . TYR A 1 92 ? 1.566 -4.583 -5.717 1.00 56.84 92 TYR A CA 1
ATOM 680 C C . TYR A 1 92 ? 2.398 -3.314 -5.599 1.00 56.84 92 TYR A C 1
ATOM 682 O O . TYR A 1 92 ? 1.873 -2.209 -5.452 1.00 56.84 92 TYR A O 1
ATOM 690 N N . LEU A 1 93 ? 3.716 -3.489 -5.643 1.00 57.09 93 LEU A N 1
ATOM 691 C CA . LEU A 1 93 ? 4.666 -2.403 -5.484 1.00 57.09 93 LEU A CA 1
ATOM 692 C C . LEU A 1 93 ? 5.262 -2.074 -6.854 1.00 57.09 93 LEU A C 1
ATOM 694 O O . LEU A 1 93 ? 6.099 -2.805 -7.390 1.00 57.09 93 LEU A O 1
ATOM 698 N N . GLU A 1 94 ? 4.806 -0.972 -7.439 1.00 54.47 94 GLU A N 1
ATOM 699 C CA . GLU A 1 94 ? 5.380 -0.449 -8.673 1.00 54.47 94 GLU A CA 1
ATOM 700 C C . GLU A 1 94 ? 6.313 0.706 -8.319 1.00 54.47 94 GLU A C 1
ATOM 702 O O . GLU A 1 94 ? 5.877 1.795 -7.960 1.00 54.47 94 GLU A O 1
ATOM 707 N N . PHE A 1 95 ? 7.614 0.427 -8.348 1.00 57.12 95 PHE A N 1
ATOM 708 C CA . PHE A 1 95 ? 8.643 1.418 -8.056 1.00 57.12 95 PHE A CA 1
ATOM 709 C C . PHE A 1 95 ? 9.020 2.182 -9.316 1.00 57.12 95 PHE A C 1
ATOM 711 O O . PHE A 1 95 ? 8.979 1.633 -10.422 1.00 57.12 95 PHE A O 1
ATOM 718 N N . ASN A 1 96 ? 9.480 3.422 -9.142 1.00 62.12 96 ASN A N 1
ATOM 719 C CA . ASN A 1 96 ? 10.232 4.085 -10.196 1.00 62.12 96 ASN A CA 1
ATOM 720 C C . ASN A 1 96 ? 11.410 3.181 -10.594 1.00 62.12 96 ASN A C 1
ATOM 722 O O . ASN A 1 96 ? 12.140 2.690 -9.733 1.00 62.12 96 ASN A O 1
ATOM 726 N N . SER A 1 97 ? 11.598 2.949 -11.897 1.00 62.41 97 SER A N 1
ATOM 727 C CA . SER A 1 97 ? 12.696 2.098 -12.361 1.00 62.41 97 SER A CA 1
ATOM 728 C C . SER A 1 97 ? 14.066 2.641 -11.960 1.00 62.41 97 SER A C 1
ATOM 730 O O . SER A 1 97 ? 15.003 1.859 -11.853 1.00 62.41 97 SER A O 1
ATOM 732 N N . ASN A 1 98 ? 14.183 3.955 -11.729 1.00 68.25 98 ASN A N 1
ATOM 733 C CA . ASN A 1 98 ? 15.381 4.562 -11.172 1.00 68.25 98 ASN A CA 1
ATOM 734 C C . ASN A 1 98 ? 15.491 4.260 -9.672 1.00 68.25 98 ASN A C 1
ATOM 736 O O . ASN A 1 98 ? 15.047 5.032 -8.824 1.00 68.25 98 ASN A O 1
ATOM 740 N N . LEU A 1 99 ? 16.090 3.112 -9.362 1.00 65.75 99 LEU A N 1
ATOM 741 C CA . LEU A 1 99 ? 16.224 2.588 -8.008 1.00 65.75 99 LEU A CA 1
ATOM 742 C C . LEU A 1 99 ? 17.148 3.425 -7.111 1.00 65.75 99 LEU A C 1
ATOM 744 O O . LEU A 1 99 ? 17.009 3.380 -5.886 1.00 65.75 99 LEU A O 1
ATOM 748 N N . SER A 1 100 ? 18.012 4.247 -7.713 1.00 69.12 100 SER A N 1
ATOM 749 C CA . SER A 1 100 ? 18.877 5.191 -6.998 1.00 69.12 100 SER A CA 1
ATOM 750 C C . SER A 1 100 ? 18.083 6.193 -6.164 1.00 69.12 100 SER A C 1
ATOM 752 O O . SER A 1 100 ? 18.525 6.585 -5.084 1.00 69.12 100 SER A O 1
ATOM 754 N N . LEU A 1 101 ? 16.861 6.525 -6.601 1.00 66.00 101 LEU A N 1
ATOM 755 C CA . LEU A 1 101 ? 15.942 7.388 -5.860 1.00 66.00 101 LEU A CA 1
ATOM 756 C C . LEU A 1 101 ? 15.508 6.771 -4.520 1.00 66.00 101 LEU A C 1
ATOM 758 O O . LEU A 1 101 ? 15.110 7.494 -3.614 1.00 66.00 101 LEU A O 1
ATOM 762 N N . TYR A 1 102 ? 15.614 5.446 -4.380 1.00 64.12 102 TYR A N 1
ATOM 763 C CA . TYR A 1 102 ? 15.311 4.707 -3.152 1.00 64.12 102 TYR A CA 1
ATOM 764 C C . TYR A 1 102 ? 16.578 4.280 -2.393 1.00 64.12 102 TYR A C 1
ATOM 766 O O . TYR A 1 102 ? 16.503 3.463 -1.477 1.00 64.12 102 TYR A O 1
ATOM 774 N N . GLY A 1 103 ? 17.756 4.782 -2.784 1.00 64.75 103 GLY A N 1
ATOM 775 C CA . GLY A 1 103 ? 19.038 4.381 -2.199 1.00 64.75 103 GLY A CA 1
ATOM 776 C C . GLY A 1 103 ? 19.446 2.938 -2.517 1.00 64.75 103 GLY A C 1
ATOM 777 O O . GLY A 1 103 ? 20.357 2.402 -1.885 1.00 64.75 103 GLY A O 1
ATOM 778 N N . ILE A 1 104 ? 18.786 2.300 -3.486 1.00 65.00 104 ILE A N 1
ATOM 779 C CA . ILE A 1 104 ? 19.173 0.992 -4.012 1.00 65.00 104 ILE A CA 1
ATOM 780 C C . ILE A 1 104 ? 20.132 1.259 -5.176 1.00 65.00 104 ILE A C 1
ATOM 782 O O . ILE A 1 104 ? 19.780 1.988 -6.099 1.00 65.00 104 ILE A O 1
ATOM 786 N N . GLY A 1 105 ? 21.346 0.701 -5.107 1.00 65.38 105 GLY A N 1
ATOM 787 C CA . GLY A 1 105 ? 22.455 1.027 -6.014 1.00 65.38 105 GLY A CA 1
ATOM 788 C C . GLY A 1 105 ? 22.072 1.099 -7.498 1.00 65.38 105 GLY A C 1
ATOM 789 O O . GLY A 1 105 ? 21.332 0.250 -8.009 1.00 65.38 105 GLY A O 1
ATOM 790 N N . ASP A 1 106 ? 22.590 2.123 -8.183 1.00 68.31 106 ASP A N 1
ATOM 791 C CA . ASP A 1 106 ? 22.314 2.455 -9.587 1.00 68.31 106 ASP A CA 1
ATOM 792 C C . ASP A 1 106 ? 22.503 1.258 -10.534 1.00 68.31 106 ASP A C 1
ATOM 794 O O . ASP A 1 106 ? 21.838 1.166 -11.567 1.00 68.31 106 ASP A O 1
ATOM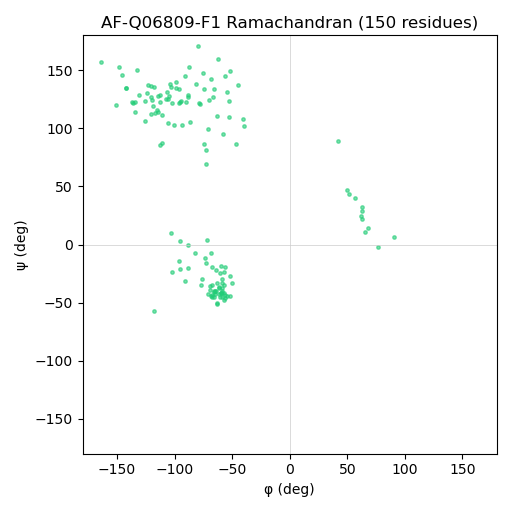 798 N N . GLU A 1 107 ? 23.368 0.302 -10.175 1.00 67.50 107 GLU A N 1
ATOM 799 C CA . GLU A 1 107 ? 23.630 -0.912 -10.948 1.00 67.50 107 GLU A CA 1
ATOM 800 C C . GLU A 1 107 ? 22.394 -1.804 -11.160 1.00 67.50 107 GLU A C 1
ATOM 802 O O . GLU A 1 107 ? 22.385 -2.644 -12.068 1.00 67.50 107 GLU A O 1
ATOM 807 N N . TYR A 1 108 ? 21.348 -1.630 -10.347 1.00 65.56 108 TYR A N 1
ATOM 808 C CA . TYR A 1 108 ? 20.115 -2.408 -10.430 1.00 65.56 108 TYR A CA 1
ATOM 809 C C . TYR A 1 108 ? 19.014 -1.721 -11.244 1.00 65.56 108 TYR A C 1
ATOM 811 O O . TYR A 1 108 ? 18.133 -2.419 -11.756 1.00 65.56 108 TYR A O 1
ATOM 819 N N . THR A 1 109 ? 19.079 -0.398 -11.427 1.00 67.06 109 THR A N 1
ATOM 820 C CA . THR A 1 109 ? 18.075 0.417 -12.140 1.00 67.06 109 THR A CA 1
ATOM 821 C C . THR A 1 109 ? 17.751 -0.133 -13.530 1.00 67.06 109 THR A C 1
ATOM 823 O O . THR A 1 109 ? 16.589 -0.270 -13.908 1.00 67.06 109 THR A O 1
ATOM 826 N N . GLU A 1 110 ? 18.768 -0.529 -14.298 1.00 67.88 110 GLU A N 1
ATOM 827 C CA . GLU A 1 110 ? 18.565 -1.056 -15.656 1.00 67.88 110 GLU A CA 1
ATOM 828 C C . GLU A 1 110 ? 17.972 -2.468 -15.682 1.00 67.88 110 GLU A C 1
ATOM 830 O O . GLU A 1 110 ? 17.477 -2.925 -16.713 1.00 67.88 110 GLU A O 1
ATOM 835 N N . THR A 1 111 ? 18.017 -3.167 -14.551 1.00 69.12 111 THR A N 1
ATOM 836 C CA . THR A 1 111 ? 17.615 -4.569 -14.447 1.00 69.12 111 THR A CA 1
ATOM 837 C C . THR A 1 111 ? 16.234 -4.739 -13.826 1.00 69.12 111 THR A C 1
ATOM 839 O O . THR A 1 111 ? 15.582 -5.747 -14.080 1.00 69.12 111 THR A O 1
ATOM 842 N N . PHE A 1 112 ? 15.762 -3.771 -13.047 1.00 68.44 112 PHE A N 1
ATOM 843 C CA . PHE A 1 112 ? 14.521 -3.874 -12.292 1.00 68.44 112 PHE A CA 1
ATOM 844 C C . PHE A 1 112 ? 13.282 -3.572 -13.144 1.00 68.44 112 PHE A C 1
ATOM 846 O O . PHE A 1 112 ? 13.261 -2.633 -13.944 1.00 68.44 112 PHE A O 1
ATOM 853 N N . GLU A 1 113 ? 12.229 -4.371 -12.970 1.00 68.62 113 GLU A N 1
ATOM 854 C CA . GLU A 1 113 ? 10.940 -4.147 -13.628 1.00 68.62 113 GLU A CA 1
ATOM 855 C C . GLU A 1 113 ? 9.819 -3.897 -12.616 1.00 6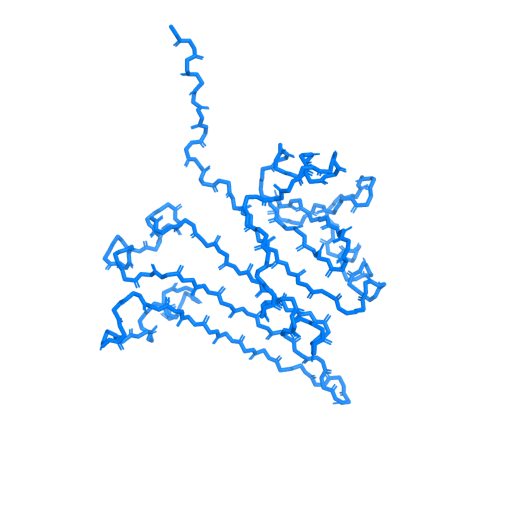8.62 113 GLU A C 1
ATOM 857 O O . GLU A 1 113 ? 9.150 -2.874 -12.695 1.00 68.62 113 GLU A O 1
ATOM 862 N N . SER A 1 114 ? 9.576 -4.824 -11.684 1.00 67.62 114 SER A N 1
ATOM 863 C CA . SER A 1 114 ? 8.484 -4.697 -10.703 1.00 67.62 114 SER A CA 1
ATOM 864 C C . SER A 1 114 ? 8.644 -5.648 -9.515 1.00 67.62 114 SER A C 1
ATOM 866 O O . SER A 1 114 ? 9.290 -6.691 -9.629 1.00 67.62 114 SER A O 1
ATOM 868 N N . VAL A 1 115 ? 8.017 -5.323 -8.379 1.00 65.88 115 VAL A N 1
ATOM 869 C CA . VAL A 1 115 ? 7.958 -6.178 -7.182 1.00 65.88 115 VAL A CA 1
ATOM 870 C C . VAL A 1 115 ? 6.505 -6.437 -6.797 1.00 65.88 115 VAL A C 1
ATOM 872 O O . VAL A 1 115 ? 5.657 -5.552 -6.785 1.00 65.88 115 VAL A O 1
ATOM 875 N N . TYR A 1 116 ? 6.211 -7.679 -6.449 1.00 61.50 116 TYR A N 1
ATOM 876 C CA . TYR A 1 116 ? 4.893 -8.136 -6.038 1.00 61.50 116 TYR A CA 1
ATOM 877 C C . TYR A 1 116 ? 5.043 -8.767 -4.667 1.00 61.50 116 TYR A C 1
ATOM 879 O O . TYR A 1 116 ? 5.914 -9.614 -4.479 1.00 61.50 116 TYR A O 1
ATOM 887 N N . ILE A 1 117 ? 4.197 -8.384 -3.720 1.00 64.25 117 ILE A N 1
ATOM 888 C CA . ILE A 1 117 ? 4.141 -9.001 -2.400 1.00 64.25 117 ILE A CA 1
ATOM 889 C C . ILE A 1 117 ? 2.705 -9.438 -2.172 1.00 64.25 117 ILE A C 1
ATOM 891 O O . ILE A 1 117 ? 1.844 -8.617 -1.913 1.00 64.25 117 ILE A O 1
ATOM 895 N N . THR A 1 118 ? 2.405 -10.726 -2.231 1.00 64.94 118 THR A N 1
ATOM 896 C CA . THR A 1 118 ? 1.072 -11.202 -1.841 1.00 64.94 118 THR A CA 1
ATOM 897 C C . THR A 1 118 ? 1.123 -11.853 -0.474 1.00 64.94 118 THR A C 1
ATOM 899 O O . THR A 1 118 ? 2.063 -12.585 -0.177 1.00 64.94 118 THR A O 1
ATOM 902 N N . SER A 1 119 ? 0.131 -11.571 0.364 1.00 63.41 119 SER A N 1
ATOM 903 C CA . SER A 1 119 ? -0.025 -12.175 1.678 1.00 63.41 119 SER A CA 1
ATOM 904 C C . SER A 1 119 ? -1.350 -12.923 1.729 1.00 63.41 119 SER A C 1
ATOM 906 O O . SER A 1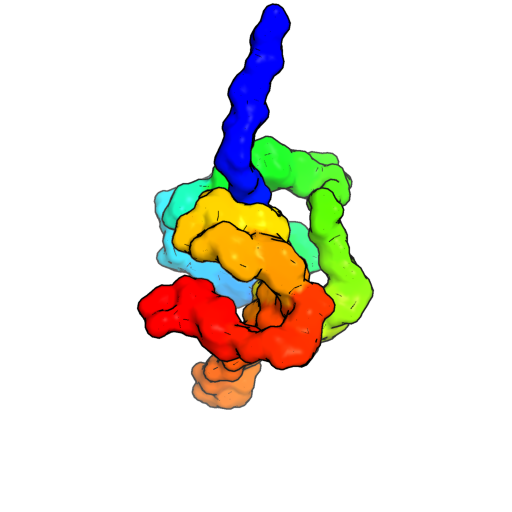 119 ? -2.417 -12.366 1.468 1.00 63.41 119 SER A O 1
ATOM 908 N N . ASN A 1 120 ? -1.293 -14.201 2.068 1.00 60.53 120 ASN A N 1
ATOM 909 C CA . ASN A 1 120 ? -2.472 -15.019 2.248 1.00 60.53 120 ASN A CA 1
ATOM 910 C C . ASN A 1 120 ? -2.613 -15.400 3.715 1.00 60.53 120 ASN A C 1
ATOM 912 O O . ASN A 1 120 ? -1.668 -15.926 4.308 1.00 60.53 120 ASN A O 1
ATOM 916 N N . ILE A 1 121 ? -3.792 -15.163 4.285 1.00 57.91 121 ILE A N 1
ATOM 917 C CA . ILE A 1 121 ? -4.143 -15.721 5.587 1.00 57.91 121 ILE A CA 1
ATOM 918 C C . ILE A 1 121 ? -4.724 -17.108 5.320 1.00 57.91 121 ILE A C 1
ATOM 920 O O . ILE A 1 121 ? -5.828 -17.265 4.805 1.00 57.91 121 ILE A O 1
ATOM 924 N N . LEU A 1 122 ? -3.926 -18.121 5.619 1.00 57.19 122 LEU A N 1
ATOM 925 C CA . LEU A 1 122 ? -4.291 -19.526 5.574 1.00 57.19 122 LEU A CA 1
ATOM 926 C C . LEU A 1 122 ? -5.090 -19.911 6.828 1.00 57.19 122 LEU A C 1
ATOM 928 O O . LEU A 1 122 ? -5.177 -19.168 7.811 1.00 57.19 122 LEU A O 1
ATOM 932 N N . GLU A 1 123 ? -5.648 -21.121 6.811 1.00 53.25 123 GLU A N 1
ATOM 933 C CA . GLU A 1 123 ? -6.336 -21.694 7.967 1.00 53.25 123 GLU A CA 1
ATOM 934 C C . GLU A 1 123 ? -5.473 -21.638 9.240 1.00 53.25 123 GLU A C 1
ATOM 936 O O . GLU A 1 123 ? -4.245 -21.742 9.201 1.00 53.25 123 GLU A O 1
ATOM 941 N N . SER A 1 124 ? -6.132 -21.511 10.396 1.00 57.69 124 SER A N 1
ATOM 942 C CA . SER A 1 124 ? -5.485 -21.423 11.717 1.00 57.69 124 SER A CA 1
ATOM 943 C C . SER A 1 124 ? -4.583 -20.194 11.924 1.00 57.69 124 SER A C 1
ATOM 945 O O . SER A 1 124 ? -3.650 -20.251 12.721 1.00 57.69 124 SER A O 1
ATOM 947 N N . ASN A 1 125 ? -4.874 -19.072 11.252 1.00 52.16 125 ASN A N 1
ATOM 948 C CA . ASN A 1 125 ? -4.114 -17.812 11.333 1.00 52.16 125 ASN A CA 1
ATOM 949 C C . ASN A 1 125 ? -2.652 -17.933 10.873 1.00 52.16 125 ASN A C 1
ATOM 951 O O . ASN A 1 125 ? -1.794 -17.151 11.287 1.00 52.16 125 ASN A O 1
ATOM 955 N N . HIS A 1 126 ? -2.347 -18.913 10.023 1.00 44.56 126 HIS A N 1
ATOM 956 C CA . HIS A 1 126 ? -1.057 -18.945 9.351 1.00 44.56 126 HIS A CA 1
ATOM 957 C C . HIS A 1 126 ? -1.033 -17.889 8.252 1.00 44.56 126 HIS A C 1
ATOM 959 O O . HIS A 1 126 ? -1.953 -17.813 7.451 1.00 44.56 126 HIS A O 1
ATOM 965 N N . THR A 1 127 ? 0.042 -17.114 8.165 1.00 58.88 127 THR A N 1
ATOM 966 C CA . THR A 1 127 ? 0.222 -16.154 7.074 1.00 58.88 127 THR A CA 1
ATOM 967 C C . THR A 1 127 ? 1.302 -16.660 6.132 1.00 58.88 127 THR A C 1
ATOM 969 O O . THR A 1 127 ? 2.423 -16.942 6.556 1.00 58.88 127 THR A O 1
ATOM 972 N N . GLN A 1 128 ? 0.981 -16.770 4.847 1.00 56.56 128 GLN A N 1
ATOM 973 C CA . GLN A 1 128 ? 1.961 -16.984 3.792 1.00 56.56 128 GLN A CA 1
ATOM 974 C C . GLN A 1 128 ? 2.209 -15.664 3.077 1.00 56.56 128 GLN A C 1
ATOM 976 O O . GLN A 1 128 ? 1.289 -15.098 2.505 1.00 56.56 128 GLN A O 1
ATOM 981 N N . MET A 1 129 ? 3.458 -15.210 3.052 1.00 63.22 129 MET A N 1
ATOM 982 C CA . MET A 1 129 ? 3.875 -14.084 2.220 1.00 63.22 129 MET A CA 1
ATOM 983 C C . MET A 1 129 ? 4.696 -14.595 1.039 1.00 63.22 129 MET A C 1
ATOM 985 O O . MET A 1 129 ? 5.626 -15.382 1.211 1.00 63.22 129 MET A O 1
ATOM 989 N N . LEU A 1 130 ? 4.356 -14.139 -0.161 1.00 62.38 130 LEU A N 1
ATOM 990 C CA . LEU A 1 130 ? 5.086 -14.391 -1.394 1.00 62.38 130 LEU A CA 1
ATOM 991 C C . LEU A 1 130 ? 5.591 -13.059 -1.943 1.00 62.38 130 LEU A C 1
ATOM 993 O O . LEU A 1 130 ? 4.805 -12.231 -2.394 1.00 62.38 130 LEU A O 1
ATOM 997 N N . LEU A 1 131 ? 6.911 -12.896 -1.947 1.00 65.56 131 LEU A N 1
ATOM 998 C CA . LEU A 1 131 ? 7.618 -11.822 -2.638 1.00 65.56 131 LEU A CA 1
ATOM 999 C C . LEU A 1 131 ? 8.072 -12.336 -4.011 1.00 65.56 131 LEU A C 1
ATOM 1001 O O . LEU A 1 131 ? 8.810 -13.317 -4.098 1.00 65.56 131 LEU A O 1
ATOM 1005 N N . LYS A 1 132 ? 7.659 -11.668 -5.085 1.00 67.12 132 LYS A N 1
ATOM 1006 C CA . LYS A 1 132 ? 8.102 -11.925 -6.458 1.00 67.12 132 LYS A CA 1
ATOM 1007 C C . LYS A 1 132 ? 8.743 -10.661 -7.015 1.00 67.12 132 LYS A C 1
ATOM 1009 O O . LYS A 1 132 ? 8.126 -9.605 -7.021 1.00 67.12 132 LYS A O 1
ATOM 1014 N N . VAL A 1 133 ? 9.962 -10.790 -7.526 1.00 68.25 133 VAL A N 1
ATOM 1015 C CA . VAL A 1 133 ? 10.703 -9.699 -8.170 1.00 68.25 133 VAL A CA 1
ATOM 1016 C C . VAL A 1 133 ? 10.845 -10.023 -9.650 1.00 68.25 133 VAL A C 1
ATOM 1018 O O . VAL A 1 133 ? 11.362 -11.084 -10.004 1.00 68.25 133 VAL A O 1
ATOM 1021 N N . ASN A 1 134 ? 10.357 -9.129 -10.503 1.00 69.62 134 ASN A N 1
ATOM 1022 C CA . ASN A 1 134 ? 10.503 -9.217 -11.948 1.00 69.62 134 ASN A CA 1
ATOM 1023 C C . ASN A 1 134 ? 11.693 -8.374 -12.403 1.00 69.62 134 ASN A C 1
ATOM 1025 O O . ASN A 1 134 ? 11.854 -7.216 -12.011 1.00 69.62 134 ASN A O 1
ATOM 1029 N N . MET A 1 135 ? 12.491 -8.991 -13.265 1.00 70.75 135 MET A N 1
ATOM 1030 C CA . MET A 1 135 ? 13.730 -8.460 -13.803 1.00 70.75 135 MET A CA 1
ATOM 1031 C C . MET A 1 135 ? 13.603 -8.320 -15.317 1.00 70.75 135 MET A C 1
ATOM 1033 O O . MET A 1 135 ? 13.159 -9.259 -15.983 1.00 70.75 135 MET A O 1
ATOM 1037 N N . ARG A 1 136 ? 14.056 -7.186 -15.861 1.00 72.25 136 ARG A N 1
ATOM 1038 C CA . ARG A 1 136 ? 14.184 -6.962 -17.308 1.00 72.25 136 ARG A CA 1
ATOM 1039 C C . ARG A 1 136 ? 15.152 -7.969 -17.925 1.00 72.25 136 ARG A C 1
ATOM 1041 O O . ARG A 1 136 ? 14.849 -8.575 -18.948 1.00 72.25 136 ARG A O 1
ATOM 1048 N N . ASP A 1 137 ? 16.289 -8.178 -17.262 1.00 70.44 137 ASP A N 1
ATOM 1049 C CA . ASP A 1 137 ? 17.241 -9.237 -17.587 1.00 70.44 137 ASP A CA 1
ATOM 1050 C C . ASP A 1 137 ? 16.948 -10.476 -16.730 1.00 70.44 137 ASP A C 1
ATOM 1052 O O . ASP A 1 137 ? 17.269 -10.525 -15.541 1.00 70.44 137 ASP A O 1
ATOM 1056 N N . LYS A 1 138 ? 16.318 -11.481 -17.347 1.00 67.31 138 LYS A N 1
ATOM 1057 C CA . LYS A 1 138 ? 15.945 -12.740 -16.684 1.00 67.31 138 LYS A CA 1
ATOM 1058 C C . LYS A 1 138 ? 17.136 -13.668 -16.424 1.00 67.31 138 LYS A C 1
ATOM 1060 O O . LYS A 1 138 ? 16.963 -14.649 -15.705 1.00 67.31 138 LYS A O 1
ATOM 1065 N N . GLU A 1 139 ? 18.306 -13.396 -17.005 1.00 66.00 139 GLU A N 1
ATOM 1066 C CA . GLU A 1 139 ? 19.519 -14.198 -16.803 1.00 66.00 139 GLU A CA 1
ATOM 1067 C C . GLU A 1 139 ? 20.337 -13.719 -15.593 1.00 66.00 139 GLU A C 1
ATOM 1069 O O . GLU A 1 139 ? 21.114 -14.490 -15.022 1.00 66.00 139 GLU A O 1
ATOM 1074 N N . ARG A 1 140 ? 20.142 -12.469 -15.147 1.00 61.00 140 ARG A N 1
ATOM 1075 C CA . ARG A 1 140 ? 20.778 -11.940 -13.931 1.00 61.00 140 ARG A CA 1
ATOM 1076 C C . ARG A 1 140 ? 20.126 -12.468 -12.653 1.00 61.00 140 ARG A C 1
ATOM 1078 O O . ARG A 1 140 ? 18.926 -12.716 -12.570 1.00 61.00 140 ARG A O 1
ATOM 1085 N N . ASN A 1 141 ? 20.953 -12.616 -11.619 1.00 59.34 141 ASN A N 1
ATOM 1086 C CA . ASN A 1 141 ? 20.561 -13.191 -10.339 1.00 59.34 141 ASN A CA 1
ATOM 1087 C C . ASN A 1 141 ? 19.640 -12.235 -9.560 1.00 59.34 141 ASN A C 1
ATOM 1089 O O . ASN A 1 141 ? 20.112 -11.327 -8.882 1.00 59.34 141 ASN A O 1
ATOM 1093 N N . SER A 1 142 ? 18.329 -12.466 -9.616 1.00 61.94 142 SER A N 1
ATOM 1094 C CA . SER A 1 142 ? 17.322 -11.707 -8.858 1.00 61.94 142 SER A CA 1
ATOM 1095 C C . SER A 1 142 ? 17.567 -11.710 -7.341 1.00 61.94 142 SER A C 1
ATOM 1097 O O . SER A 1 142 ? 17.092 -10.819 -6.637 1.00 61.94 142 SER A O 1
ATOM 1099 N N . LEU A 1 143 ? 18.353 -12.667 -6.827 1.00 63.44 143 LEU A N 1
ATOM 1100 C CA . LEU A 1 143 ? 18.677 -12.786 -5.409 1.00 63.44 143 LEU A CA 1
ATOM 1101 C C . LEU A 1 143 ? 19.435 -11.573 -4.858 1.00 63.44 143 LEU A C 1
ATOM 1103 O O . LEU A 1 143 ? 19.202 -11.219 -3.707 1.00 63.44 143 LEU A O 1
ATOM 1107 N N . SER A 1 144 ? 20.334 -10.942 -5.626 1.00 64.38 144 SER A N 1
ATOM 1108 C CA . SER A 1 144 ? 21.076 -9.772 -5.127 1.00 64.38 144 SER A CA 1
ATOM 1109 C C . SER A 1 144 ? 20.146 -8.589 -4.887 1.00 64.38 144 SER A C 1
ATOM 1111 O O . SER A 1 144 ? 20.253 -7.942 -3.856 1.00 64.38 144 SER A O 1
ATOM 1113 N N . ILE A 1 145 ? 19.171 -8.375 -5.771 1.00 61.41 145 ILE A N 1
ATOM 1114 C CA . ILE A 1 145 ? 18.180 -7.305 -5.611 1.00 61.41 145 ILE A CA 1
ATOM 1115 C C . ILE A 1 145 ? 17.218 -7.620 -4.484 1.00 61.41 145 ILE A C 1
ATOM 1117 O O . ILE A 1 145 ? 16.947 -6.738 -3.685 1.00 61.41 145 ILE A O 1
ATOM 1121 N N . ILE A 1 146 ? 16.738 -8.863 -4.368 1.00 62.00 146 ILE A N 1
ATOM 1122 C CA . ILE A 1 146 ? 15.898 -9.265 -3.229 1.00 62.00 146 ILE A CA 1
ATOM 1123 C C . ILE A 1 146 ? 16.627 -8.986 -1.914 1.00 62.00 146 ILE A C 1
ATOM 1125 O O . ILE A 1 146 ? 16.030 -8.453 -0.984 1.00 62.00 146 ILE A O 1
ATOM 1129 N N . LYS A 1 147 ? 17.921 -9.314 -1.844 1.00 64.19 147 LYS A N 1
ATOM 1130 C CA . LYS A 1 147 ? 18.747 -9.024 -0.673 1.00 64.19 147 LYS A CA 1
ATOM 1131 C C . LYS A 1 147 ? 18.868 -7.525 -0.420 1.00 64.19 147 LYS A C 1
ATOM 1133 O O . LYS A 1 147 ? 18.511 -7.088 0.665 1.00 64.19 147 LYS A O 1
ATOM 1138 N N . SER A 1 148 ? 19.244 -6.736 -1.426 1.00 63.50 148 SER A N 1
ATOM 1139 C CA . SER A 1 148 ? 19.322 -5.275 -1.306 1.00 63.50 148 SER A CA 1
ATOM 1140 C C . SER A 1 148 ? 17.992 -4.649 -0.880 1.00 63.50 148 SER A C 1
ATOM 1142 O O . SER A 1 148 ? 17.975 -3.785 -0.013 1.00 63.50 148 SER A O 1
ATOM 1144 N N . PHE A 1 149 ? 16.877 -5.126 -1.433 1.00 58.28 149 PHE A N 1
ATOM 1145 C CA . PHE A 1 149 ? 15.531 -4.643 -1.137 1.00 58.28 149 PHE A CA 1
ATOM 1146 C C . PHE A 1 149 ? 15.094 -4.967 0.299 1.00 58.28 149 PHE A C 1
ATOM 1148 O O . PHE A 1 149 ? 14.400 -4.181 0.934 1.00 58.28 149 PHE A O 1
ATOM 1155 N N . LEU A 1 150 ? 15.513 -6.118 0.828 1.00 62.59 150 LEU A N 1
ATOM 1156 C CA . LEU A 1 150 ? 15.247 -6.529 2.209 1.00 62.59 150 LEU A CA 1
ATOM 1157 C C . LEU A 1 150 ? 16.309 -6.032 3.207 1.00 62.59 150 LEU A C 1
ATOM 1159 O O . LEU A 1 150 ? 16.200 -6.333 4.395 1.00 62.59 150 LEU A O 1
ATOM 1163 N N . GLY A 1 151 ? 17.335 -5.307 2.748 1.00 57.44 151 GLY A N 1
ATOM 1164 C CA . GLY A 1 151 ? 18.471 -4.902 3.579 1.00 57.44 151 GLY A CA 1
ATOM 1165 C C . GLY A 1 151 ? 19.296 -6.080 4.122 1.00 57.44 151 GLY A C 1
ATOM 1166 O O . GLY A 1 151 ? 19.801 -5.997 5.242 1.00 57.44 151 GLY A O 1
ATOM 1167 N N . LEU A 1 152 ? 19.390 -7.182 3.363 1.00 44.41 152 LEU A N 1
ATOM 1168 C CA . LEU A 1 152 ? 20.066 -8.443 3.719 1.00 44.41 152 LEU A CA 1
ATOM 1169 C C . LEU A 1 152 ? 21.443 -8.624 3.066 1.00 44.41 152 LEU A C 1
ATOM 1171 O O . LEU A 1 152 ? 21.657 -8.117 1.943 1.00 44.41 152 LEU A O 1
#

Radius of gyration: 16.51 Å; Cα contacts (8 Å, |Δi|>4): 238; chains: 1; bounding box: 37×52×32 Å

Foldseek 3Di:
DPPDCPVPLPWWKKKKAAQDPPVVLVVLVVQAPDDDPQWGAHPQWTWHDDPRMIIITNDPVQVVCVVVPHDRPDDQDPVRNVLRNVARMKIWGADQLCCVSVVQDNVCSQWFGTWIWTWHQDPPRDIDIDIDTHTPDPVDDCVVVVCSVVVD